Protein AF-A0A499UU17-F1 (afdb_monomer_lite)

InterPro domains:
  IPR001451 Hexapeptide repeat [PF14602] (52-84)
  IPR011004 Trimeric LpxA-like superfamily [SSF51161] (1-118)

Radius of gyration: 13.93 Å; chains: 1; bounding box: 33×32×36 Å

pLDDT: mean 93.06, std 10.87, range [40.62, 98.88]

Organism: NCBI:txid68175

Sequence (138 aa):
MHEGFVNFNAGTLGTSMVEGRISAGVVVGDGSDIGGGASIMGTLSGGGKQTITIGERCLLGAEAGLGIPLGDDCIVEAGLYVTAGTRVTLPDGKIAKALELSGADNLLFRRNSITGAVEALPRTGSWGGLNEALHSHN

Foldseek 3Di:
DVQFAADPCEDEPEDEAGQAYIDHVEYEYYLEYQEHHEEEDACPRAPHVDGAYEAYNEYEYHCEYEQAHAAEQEYEDHVHYQHQQAWEQEPVRDTDRVNLLHHFYQWYWDQDPVPRHTYIYRNDDDDPDSVCSVPVDD

Secondary structure (DSSP, 8-state):
-TT-EE-TT-EESS---B-SEE-TT-EE-TT-EE-TT-EEPPGGGGT-SSPPEE-SS-EEPTT-EE-S-B-SS-EE-TT-EE-TT-EEE-TTS-EEEGGGGTT-SSEEEEE-TTT--EEEEESSS----HHHHHHTT-

Structure (mmCIF, N/CA/C/O backbone):
data_AF-A0A499UU17-F1
#
_entry.id   AF-A0A499UU17-F1
#
loop_
_atom_site.group_PDB
_atom_site.id
_atom_site.type_symbol
_atom_site.label_atom_id
_atom_site.label_alt_id
_atom_site.label_comp_id
_atom_site.label_asym_id
_atom_site.label_entity_id
_atom_site.label_seq_id
_atom_site.pdbx_PDB_ins_code
_atom_site.Cartn_x
_atom_site.Cartn_y
_atom_site.Cartn_z
_atom_site.occupancy
_atom_site.B_iso_or_equiv
_atom_site.auth_seq_id
_atom_site.auth_comp_id
_atom_site.auth_asym_id
_atom_site.auth_atom_id
_atom_site.pdbx_PDB_model_num
ATOM 1 N N . MET A 1 1 ? 1.978 5.685 -16.809 1.00 94.56 1 MET A N 1
ATOM 2 C CA . MET A 1 1 ? 1.281 6.964 -17.087 1.00 94.56 1 MET A CA 1
ATOM 3 C C . MET A 1 1 ? 2.216 8.139 -16.825 1.00 94.56 1 MET A C 1
ATOM 5 O O . MET A 1 1 ? 3.300 7.911 -16.309 1.00 94.56 1 MET A O 1
ATOM 9 N N . HIS A 1 2 ? 1.837 9.368 -17.201 1.00 97.62 2 HIS A N 1
ATOM 10 C CA . HIS A 1 2 ? 2.701 10.564 -17.107 1.00 97.62 2 HIS A CA 1
ATOM 11 C C . HIS A 1 2 ? 3.204 10.865 -15.687 1.00 97.62 2 HIS A C 1
ATOM 13 O O . HIS A 1 2 ? 4.319 11.345 -15.523 1.00 97.62 2 HIS A O 1
ATOM 19 N N . GLU A 1 3 ? 2.384 10.581 -14.678 1.00 97.50 3 GLU A N 1
ATOM 20 C CA . GLU A 1 3 ? 2.722 10.761 -13.261 1.00 97.50 3 GLU A CA 1
ATOM 21 C C . GLU A 1 3 ? 3.534 9.588 -12.681 1.00 97.50 3 GLU A C 1
ATOM 23 O O . GLU A 1 3 ? 4.154 9.697 -11.622 1.00 97.50 3 GLU A O 1
ATOM 28 N N . GLY A 1 4 ? 3.581 8.473 -13.415 1.00 98.31 4 GLY A N 1
ATOM 29 C CA . GLY A 1 4 ? 4.335 7.293 -13.033 1.00 98.31 4 GLY A CA 1
ATOM 30 C C . GLY A 1 4 ? 5.834 7.576 -12.989 1.00 98.31 4 GLY A C 1
ATOM 31 O O . GLY A 1 4 ? 6.409 8.142 -13.920 1.00 98.31 4 GLY A O 1
ATOM 32 N N . PHE A 1 5 ? 6.483 7.122 -11.923 1.00 98.69 5 PHE A N 1
ATOM 33 C CA . PHE A 1 5 ? 7.928 7.203 -11.754 1.00 98.69 5 PHE A CA 1
ATOM 34 C C . PHE A 1 5 ? 8.465 5.856 -11.283 1.00 98.69 5 PHE A C 1
ATOM 36 O O . PHE A 1 5 ? 7.957 5.287 -10.320 1.00 98.69 5 PHE A O 1
ATOM 43 N N . VAL A 1 6 ? 9.528 5.376 -11.925 1.00 98.56 6 VAL A N 1
ATOM 44 C CA . VAL A 1 6 ? 10.234 4.153 -11.534 1.00 98.56 6 VAL A CA 1
ATOM 45 C C . VAL A 1 6 ? 11.714 4.471 -11.406 1.00 98.56 6 VAL A C 1
ATOM 47 O O . VAL A 1 6 ? 12.324 5.007 -12.331 1.00 98.56 6 VAL A O 1
ATOM 50 N N . ASN A 1 7 ? 12.281 4.175 -10.241 1.00 98.00 7 ASN A N 1
ATOM 51 C CA . ASN A 1 7 ? 13.694 4.413 -9.970 1.00 98.00 7 ASN A CA 1
ATOM 52 C C . ASN A 1 7 ? 14.587 3.254 -10.471 1.00 98.00 7 ASN A C 1
ATOM 54 O O . ASN A 1 7 ? 14.099 2.234 -10.953 1.00 98.00 7 ASN A O 1
ATOM 58 N N . PHE A 1 8 ? 15.912 3.384 -10.344 1.00 97.25 8 PHE A N 1
ATOM 59 C CA . PHE A 1 8 ? 16.844 2.298 -10.659 1.00 97.25 8 PHE A CA 1
ATOM 60 C C . PHE A 1 8 ? 16.647 1.097 -9.720 1.00 97.25 8 PHE A C 1
ATOM 62 O O . PHE A 1 8 ? 16.295 1.257 -8.548 1.00 97.25 8 PHE A O 1
ATOM 69 N N . ASN A 1 9 ? 16.933 -0.108 -10.231 1.00 96.50 9 ASN A N 1
ATOM 70 C CA . ASN A 1 9 ? 16.774 -1.368 -9.494 1.00 96.50 9 ASN A CA 1
ATOM 71 C C . ASN A 1 9 ? 15.370 -1.518 -8.875 1.00 96.50 9 ASN A C 1
ATOM 73 O O . ASN A 1 9 ? 15.222 -1.958 -7.740 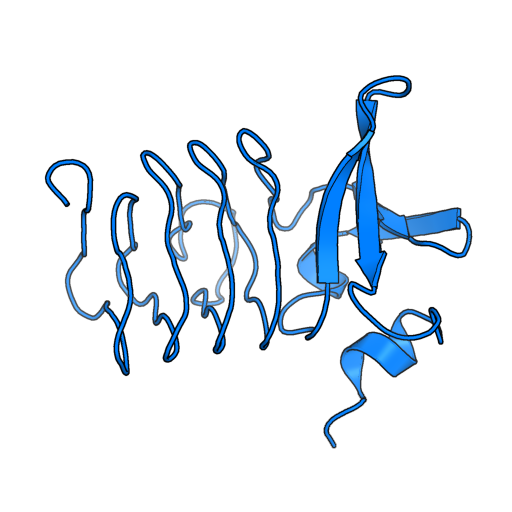1.00 96.50 9 ASN A O 1
ATOM 77 N N . ALA A 1 10 ? 14.354 -1.061 -9.598 1.00 98.31 10 ALA A N 1
ATOM 78 C CA . ALA A 1 10 ? 12.961 -1.105 -9.200 1.00 98.31 10 ALA A CA 1
ATOM 79 C C . ALA A 1 10 ? 12.093 -1.323 -10.439 1.00 98.31 10 ALA A C 1
ATOM 81 O O . ALA A 1 10 ? 12.546 -1.097 -11.564 1.00 98.31 10 ALA A O 1
ATOM 82 N N . GLY A 1 11 ? 10.849 -1.744 -10.240 1.00 98.19 11 GLY A N 1
ATOM 83 C CA . GLY A 1 11 ? 9.907 -1.894 -11.342 1.00 98.19 11 GLY A CA 1
ATOM 84 C C . GLY A 1 11 ? 8.854 -2.958 -11.100 1.00 98.19 11 GLY A C 1
ATOM 85 O O . GLY A 1 11 ? 8.544 -3.306 -9.961 1.00 98.19 11 GLY A O 1
ATOM 86 N N . THR A 1 12 ? 8.297 -3.443 -12.201 1.00 98.69 12 THR A N 1
ATOM 87 C CA . THR A 1 12 ? 7.191 -4.396 -12.226 1.00 98.69 12 THR A CA 1
ATOM 88 C C . THR A 1 12 ? 7.690 -5.750 -12.731 1.00 98.69 12 THR A C 1
ATOM 90 O O . THR A 1 12 ? 8.537 -5.811 -13.624 1.00 98.69 12 THR A O 1
ATOM 93 N N . LEU A 1 13 ? 7.184 -6.842 -12.156 1.00 98.50 13 LEU A N 1
ATOM 94 C CA . LEU A 1 13 ? 7.486 -8.215 -12.591 1.00 98.50 13 LEU A CA 1
ATOM 95 C C . LEU A 1 13 ? 6.483 -8.754 -13.618 1.00 98.50 13 LEU A C 1
ATOM 97 O O . LEU A 1 13 ? 6.654 -9.862 -14.119 1.00 98.50 13 LEU A O 1
ATOM 101 N N . GLY A 1 14 ? 5.459 -7.969 -13.942 1.00 97.94 14 GLY A N 1
ATOM 102 C CA . GLY A 1 14 ? 4.412 -8.336 -14.880 1.00 97.94 14 GLY A CA 1
ATOM 103 C C . GLY A 1 14 ? 3.688 -7.118 -15.442 1.00 97.94 14 GLY A C 1
ATOM 104 O O . GLY A 1 14 ? 4.259 -6.027 -15.566 1.00 97.94 14 GLY A O 1
ATOM 105 N N . THR A 1 15 ? 2.427 -7.325 -15.802 1.00 98.56 15 THR A N 1
ATOM 106 C CA . THR A 1 15 ? 1.528 -6.293 -16.312 1.00 98.56 15 THR A CA 1
ATOM 107 C C . THR A 1 15 ? 1.020 -5.451 -15.151 1.00 98.56 15 THR A C 1
ATOM 109 O O . THR A 1 15 ? 0.325 -5.954 -14.277 1.00 98.56 15 THR A O 1
ATOM 112 N N . SER A 1 16 ? 1.335 -4.159 -15.161 1.00 98.31 16 SER A N 1
ATOM 113 C CA . SER A 1 16 ? 0.941 -3.229 -14.101 1.00 98.31 16 SER A CA 1
ATOM 114 C C . SER A 1 16 ? 0.599 -1.868 -14.685 1.00 98.31 16 SER A C 1
ATOM 116 O O . SER A 1 16 ? 1.318 -1.366 -15.559 1.00 98.31 16 SER A O 1
ATOM 118 N N . MET A 1 17 ? -0.442 -1.222 -14.163 1.00 98.44 17 MET A N 1
ATOM 119 C CA . MET A 1 17 ? -0.637 0.208 -14.367 1.00 98.44 17 MET A CA 1
ATOM 120 C C . MET A 1 17 ? 0.222 0.988 -13.366 1.00 98.44 17 MET A C 1
ATOM 122 O O . MET A 1 17 ? 0.061 0.858 -12.156 1.00 98.44 17 MET A O 1
ATOM 126 N N . VAL A 1 18 ? 1.141 1.823 -13.862 1.00 98.69 18 VAL A N 1
ATOM 127 C CA . VAL A 1 18 ? 2.009 2.654 -13.009 1.00 98.69 18 VAL A CA 1
ATOM 128 C C . VAL A 1 18 ? 1.723 4.132 -13.234 1.00 98.69 18 VAL A C 1
ATOM 130 O O . VAL A 1 18 ? 2.137 4.723 -14.238 1.00 98.69 18 VAL A O 1
ATOM 133 N N . GLU A 1 19 ? 1.026 4.731 -12.279 1.00 98.75 19 GLU A N 1
ATOM 134 C CA . GLU A 1 19 ? 0.668 6.152 -12.230 1.00 98.75 19 GLU A CA 1
ATOM 135 C C . GLU A 1 19 ? 1.220 6.852 -10.974 1.00 98.75 19 GLU A C 1
ATOM 137 O O . GLU A 1 19 ? 1.147 8.070 -10.874 1.00 98.75 19 GLU A O 1
ATOM 142 N N . GLY A 1 20 ? 1.830 6.105 -10.048 1.00 98.62 20 GLY A N 1
ATOM 143 C CA . GLY A 1 20 ? 2.534 6.636 -8.877 1.00 98.62 20 GLY A CA 1
ATOM 144 C C . GLY A 1 20 ? 4.048 6.389 -8.892 1.00 98.62 20 GLY A C 1
ATOM 145 O O . GLY A 1 20 ? 4.654 6.057 -9.913 1.00 98.62 20 GLY A O 1
ATOM 146 N N . ARG A 1 21 ? 4.683 6.559 -7.728 1.00 98.69 21 ARG A N 1
ATOM 147 C CA . ARG A 1 21 ? 6.142 6.516 -7.544 1.00 98.69 21 ARG A CA 1
ATOM 148 C C . ARG A 1 21 ? 6.607 5.182 -6.958 1.00 98.69 21 ARG A C 1
ATOM 150 O O . ARG A 1 21 ? 6.294 4.865 -5.810 1.00 98.69 21 ARG A O 1
ATOM 157 N N . ILE A 1 22 ? 7.437 4.465 -7.711 1.00 98.44 22 ILE A N 1
ATOM 158 C CA . ILE A 1 22 ? 8.145 3.246 -7.310 1.00 98.44 22 ILE A CA 1
ATOM 159 C C . ILE A 1 22 ? 9.593 3.614 -6.942 1.00 98.44 22 ILE A C 1
ATOM 161 O O . ILE A 1 22 ? 10.412 3.949 -7.802 1.00 98.44 22 ILE A O 1
ATOM 165 N N . SER A 1 23 ? 9.905 3.595 -5.642 1.00 97.31 23 SER A N 1
ATOM 166 C CA . SER A 1 23 ? 11.239 3.930 -5.116 1.00 97.31 23 SER A CA 1
ATOM 167 C C . SER A 1 23 ? 12.305 2.882 -5.471 1.00 97.31 23 SER A C 1
ATOM 169 O O . SER A 1 23 ? 11.986 1.747 -5.803 1.00 97.31 23 SER A O 1
ATOM 171 N N . ALA A 1 24 ? 13.590 3.243 -5.371 1.00 95.75 24 ALA A N 1
ATOM 172 C CA . ALA A 1 24 ? 14.694 2.324 -5.671 1.00 95.75 24 ALA A CA 1
ATOM 173 C C . ALA A 1 24 ? 14.631 1.056 -4.803 1.00 95.75 24 ALA A C 1
ATOM 175 O O . ALA A 1 24 ? 14.382 1.140 -3.599 1.00 95.75 24 ALA A O 1
ATOM 176 N N . GLY A 1 25 ? 14.867 -0.105 -5.417 1.00 94.31 25 GLY A N 1
ATOM 177 C CA . GLY A 1 25 ? 14.750 -1.415 -4.774 1.00 94.31 25 GLY A CA 1
ATOM 178 C C . GLY A 1 25 ? 13.332 -1.992 -4.741 1.00 94.31 25 GLY A C 1
ATOM 179 O O . GLY A 1 25 ? 13.193 -3.189 -4.510 1.00 94.31 25 GLY A O 1
ATOM 180 N N . VAL A 1 26 ? 12.288 -1.183 -4.956 1.00 97.12 26 VAL A N 1
ATOM 181 C CA . VAL A 1 26 ? 10.897 -1.642 -4.846 1.00 97.12 26 VAL A CA 1
ATOM 182 C C . VAL A 1 26 ? 10.503 -2.491 -6.047 1.00 97.12 26 VAL A C 1
ATOM 184 O O . VAL A 1 26 ? 10.745 -2.124 -7.198 1.00 97.12 26 VAL A O 1
ATOM 187 N N . VAL A 1 27 ? 9.833 -3.604 -5.762 1.00 97.94 27 VAL A N 1
ATOM 188 C CA . VAL A 1 27 ? 9.305 -4.528 -6.766 1.00 97.94 27 VAL A CA 1
ATOM 189 C C . VAL A 1 27 ? 7.788 -4.614 -6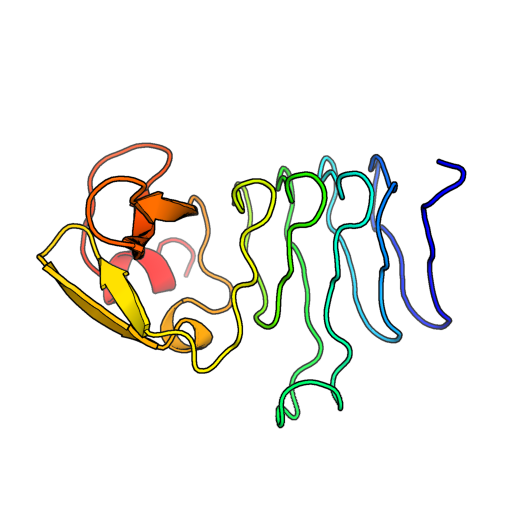.638 1.00 97.94 27 VAL A C 1
ATOM 191 O O . VAL A 1 27 ? 7.267 -4.690 -5.525 1.00 97.94 27 VAL A O 1
ATOM 194 N N . VAL A 1 28 ? 7.096 -4.594 -7.777 1.00 98.69 28 VAL A N 1
ATOM 195 C CA . VAL A 1 28 ? 5.635 -4.706 -7.889 1.00 98.69 28 VAL A CA 1
ATOM 196 C C . VAL A 1 28 ? 5.278 -5.958 -8.695 1.00 98.69 28 VAL A C 1
ATOM 198 O O . VAL A 1 28 ? 5.803 -6.149 -9.793 1.00 98.69 28 VAL A O 1
ATOM 201 N N . GLY A 1 29 ? 4.423 -6.820 -8.144 1.00 98.75 29 GLY A N 1
ATOM 202 C CA . GLY A 1 29 ? 3.974 -8.065 -8.770 1.00 98.75 29 GLY A CA 1
ATOM 203 C C . GLY A 1 29 ? 3.008 -7.873 -9.943 1.00 98.75 29 GLY A C 1
ATOM 204 O O . GLY A 1 29 ? 2.577 -6.761 -10.253 1.00 98.75 29 GLY A O 1
ATOM 205 N N . ASP A 1 30 ? 2.681 -8.980 -10.611 1.00 98.75 30 ASP A N 1
ATOM 206 C CA . ASP A 1 30 ? 1.779 -8.996 -11.767 1.00 98.75 30 ASP A CA 1
ATOM 207 C C . ASP A 1 30 ? 0.346 -8.580 -11.396 1.00 98.75 30 ASP A C 1
ATOM 209 O O . ASP A 1 30 ? -0.165 -8.887 -10.318 1.00 98.75 30 ASP A O 1
ATOM 213 N N . GLY A 1 31 ? -0.310 -7.841 -12.289 1.00 98.38 31 GLY A N 1
ATOM 214 C CA . GLY A 1 31 ? -1.677 -7.354 -12.106 1.00 98.38 31 GLY A CA 1
ATOM 215 C C . GLY A 1 31 ? -1.850 -6.300 -11.009 1.00 98.38 31 GLY A C 1
ATOM 216 O O . GLY A 1 31 ? -2.986 -5.962 -10.685 1.00 98.38 31 GLY A O 1
ATOM 217 N N . SER A 1 32 ? -0.760 -5.808 -10.413 1.00 98.81 32 SER A N 1
ATOM 218 C CA . SER A 1 32 ? -0.810 -4.766 -9.388 1.00 98.81 32 SER A CA 1
ATOM 219 C C . SER A 1 32 ? -0.793 -3.367 -9.994 1.00 98.81 32 SER A C 1
ATOM 221 O O . SER A 1 32 ? 0.079 -3.048 -10.805 1.00 98.81 32 SER A O 1
ATOM 223 N N . ASP A 1 33 ? -1.709 -2.515 -9.535 1.00 98.62 33 ASP A N 1
ATOM 224 C CA . ASP A 1 33 ? -1.904 -1.156 -10.035 1.00 98.62 33 ASP A CA 1
ATOM 225 C C . ASP A 1 33 ? -1.505 -0.102 -8.995 1.00 98.62 33 ASP A C 1
ATOM 227 O O . ASP A 1 33 ? -1.931 -0.118 -7.835 1.00 98.62 33 ASP A O 1
ATOM 231 N N . ILE A 1 34 ? -0.678 0.849 -9.431 1.00 98.81 34 ILE A N 1
ATOM 232 C CA . ILE A 1 34 ? -0.176 1.964 -8.628 1.00 98.81 34 ILE A CA 1
ATOM 233 C C . ILE A 1 34 ? -0.872 3.238 -9.100 1.00 98.81 34 ILE A C 1
ATOM 235 O O . ILE A 1 34 ? -0.450 3.836 -10.089 1.00 98.81 34 ILE A O 1
ATOM 239 N N . GLY A 1 35 ? -1.934 3.641 -8.402 1.00 98.69 35 GLY A N 1
ATOM 240 C CA . GLY A 1 35 ? -2.773 4.780 -8.773 1.00 98.69 35 GLY A CA 1
ATOM 241 C C . GLY A 1 35 ? -2.042 6.125 -8.799 1.00 98.69 35 GLY A C 1
ATOM 242 O O . GLY A 1 35 ? -0.954 6.280 -8.238 1.00 98.69 35 GLY A O 1
ATOM 243 N N . GLY A 1 36 ? -2.665 7.103 -9.465 1.00 98.69 36 GLY A N 1
ATOM 244 C CA . GLY A 1 36 ? -2.092 8.432 -9.712 1.00 98.69 36 GLY A CA 1
ATOM 245 C C . GLY A 1 36 ? -1.581 9.093 -8.436 1.00 98.69 36 GLY A C 1
ATOM 246 O O . GLY A 1 36 ? -2.306 9.167 -7.447 1.00 98.69 36 GLY A O 1
ATOM 247 N N . GLY A 1 37 ? -0.312 9.484 -8.417 1.00 98.19 37 GLY A N 1
ATOM 248 C CA . GLY A 1 37 ? 0.290 10.234 -7.312 1.00 98.19 37 GLY A CA 1
ATOM 249 C C . GLY A 1 37 ? 0.659 9.376 -6.104 1.00 98.19 37 GLY A C 1
ATOM 250 O O . GLY A 1 37 ? 1.324 9.863 -5.178 1.00 98.19 37 GLY A O 1
ATOM 251 N N . ALA A 1 38 ? 0.323 8.080 -6.133 1.00 98.75 38 ALA A N 1
ATOM 252 C CA . ALA A 1 38 ? 0.620 7.162 -5.048 1.00 98.75 38 ALA A CA 1
ATOM 253 C C . ALA A 1 38 ? 2.128 7.082 -4.757 1.00 98.75 38 ALA A C 1
ATOM 255 O O . ALA A 1 38 ? 2.981 7.270 -5.629 1.00 98.75 38 ALA A O 1
ATOM 256 N N . SER A 1 39 ? 2.476 6.797 -3.504 1.00 98.19 39 SER A N 1
ATOM 257 C CA . SER A 1 39 ? 3.850 6.796 -3.009 1.00 98.19 39 SER A CA 1
ATOM 258 C C . SER A 1 39 ? 4.239 5.436 -2.453 1.00 98.19 39 SER A C 1
ATOM 260 O O . SER A 1 39 ? 3.791 5.080 -1.367 1.00 98.19 39 SER A O 1
ATOM 262 N N . ILE A 1 40 ? 5.157 4.720 -3.101 1.00 97.75 40 ILE A N 1
ATOM 263 C CA . ILE A 1 40 ? 5.798 3.557 -2.477 1.00 97.75 40 ILE A CA 1
ATOM 264 C C . ILE A 1 40 ? 7.126 4.003 -1.884 1.00 97.75 40 ILE A C 1
ATOM 266 O O . ILE A 1 40 ? 8.018 4.491 -2.585 1.00 97.75 40 ILE A O 1
ATOM 270 N N . MET A 1 41 ? 7.233 3.897 -0.567 1.00 93.00 41 MET A N 1
ATOM 271 C CA . MET A 1 41 ? 8.344 4.434 0.203 1.00 93.00 41 MET A CA 1
ATOM 272 C C . MET A 1 41 ? 9.652 3.675 -0.090 1.00 93.00 41 MET A C 1
ATOM 274 O O . MET A 1 41 ? 9.678 2.451 -0.180 1.00 93.00 41 MET A O 1
ATOM 278 N N . GLY A 1 42 ? 10.762 4.400 -0.241 1.00 84.44 42 GLY A N 1
ATOM 279 C CA . GLY A 1 42 ? 12.089 3.785 -0.319 1.00 84.44 42 GLY A CA 1
ATOM 280 C C . GLY A 1 42 ? 12.582 3.346 1.059 1.00 84.44 42 GLY A C 1
ATOM 281 O O . GLY A 1 42 ? 12.117 3.856 2.080 1.00 84.44 42 GLY A O 1
ATOM 282 N N . THR A 1 43 ? 13.576 2.457 1.098 1.00 75.56 43 THR A N 1
ATOM 283 C CA . THR A 1 43 ? 14.133 1.887 2.340 1.00 75.56 43 THR A CA 1
ATOM 284 C C . THR A 1 43 ? 14.463 2.955 3.395 1.00 75.56 43 THR A C 1
ATOM 286 O O . THR A 1 43 ? 14.138 2.803 4.568 1.00 75.56 43 THR A O 1
ATOM 289 N N . LEU A 1 44 ? 15.042 4.088 2.982 1.00 64.94 44 LEU A N 1
ATOM 290 C CA . LEU A 1 44 ? 15.487 5.150 3.894 1.00 64.94 44 LEU A CA 1
ATOM 291 C C . LEU A 1 44 ? 14.369 6.087 4.381 1.00 64.94 44 LEU A C 1
ATOM 293 O O . LEU A 1 44 ? 14.576 6.834 5.334 1.00 64.94 44 LEU A O 1
ATOM 297 N N . SER A 1 45 ? 13.193 6.073 3.754 1.00 62.28 45 SER A N 1
ATOM 298 C CA . SER A 1 45 ? 12.178 7.114 3.956 1.00 62.28 45 SER A CA 1
ATOM 299 C C . SER A 1 45 ? 11.252 6.880 5.161 1.00 62.28 45 SER A C 1
ATOM 301 O O . SER A 1 45 ? 10.509 7.787 5.519 1.00 62.28 45 SER A O 1
ATOM 303 N N . GLY A 1 46 ? 11.321 5.725 5.836 1.00 59.53 46 GLY A N 1
ATOM 304 C CA . GLY A 1 46 ? 10.508 5.447 7.037 1.00 59.53 46 GLY A CA 1
ATOM 305 C C . GLY A 1 46 ? 11.224 4.680 8.141 1.00 59.53 46 GLY A C 1
ATOM 306 O O . GLY A 1 46 ? 10.591 3.936 8.885 1.00 59.53 46 GLY A O 1
ATOM 307 N N . GLY A 1 47 ? 12.547 4.844 8.242 1.00 58.94 47 GLY A N 1
ATOM 308 C CA . GLY A 1 47 ? 13.352 4.280 9.333 1.00 58.94 47 GLY A CA 1
ATOM 309 C C . GLY A 1 47 ? 13.549 2.760 9.282 1.00 58.94 47 GLY A C 1
ATOM 310 O O . GLY A 1 47 ? 14.061 2.181 10.239 1.00 58.94 47 GLY A O 1
ATOM 311 N N . GLY A 1 48 ? 13.148 2.109 8.187 1.00 62.38 48 GLY A N 1
ATOM 312 C CA . GLY A 1 48 ? 13.293 0.672 7.976 1.00 62.38 48 GLY A CA 1
ATOM 313 C C . GLY A 1 48 ? 14.624 0.291 7.322 1.00 62.38 48 GLY A C 1
ATOM 314 O O . GLY A 1 48 ? 15.263 1.087 6.644 1.00 62.38 48 GLY A O 1
ATOM 315 N N . LYS A 1 49 ? 15.042 -0.965 7.511 1.00 72.38 49 LYS A N 1
ATOM 316 C CA . LYS A 1 49 ? 16.104 -1.607 6.706 1.00 72.38 49 LYS A CA 1
ATOM 317 C C . LYS A 1 49 ? 15.542 -2.471 5.573 1.00 72.38 49 LYS A C 1
ATOM 319 O O . LYS A 1 49 ? 16.310 -3.004 4.781 1.00 72.38 49 LYS A O 1
ATOM 324 N N . GLN A 1 50 ? 14.224 -2.651 5.536 1.00 75.12 50 GLN A N 1
ATOM 325 C CA . GLN A 1 50 ? 13.551 -3.550 4.608 1.00 75.12 50 GLN A CA 1
ATOM 326 C C . GLN A 1 50 ? 13.167 -2.809 3.331 1.00 75.12 50 GLN A C 1
ATOM 328 O O . GLN A 1 50 ? 12.681 -1.679 3.371 1.00 75.12 50 GLN A O 1
ATOM 333 N N . THR A 1 51 ? 13.406 -3.464 2.204 1.00 87.06 51 THR A N 1
ATOM 334 C CA . THR A 1 51 ? 12.958 -3.015 0.889 1.00 87.06 51 THR A CA 1
ATOM 335 C C . THR A 1 51 ? 11.484 -3.374 0.729 1.00 87.06 51 THR A C 1
ATOM 337 O O . THR A 1 51 ? 11.099 -4.500 1.036 1.00 87.06 51 THR A O 1
ATOM 340 N N . ILE A 1 52 ? 10.655 -2.426 0.286 1.00 93.88 52 ILE A N 1
ATOM 341 C CA . ILE A 1 52 ? 9.218 -2.663 0.107 1.00 93.88 52 ILE A CA 1
ATOM 342 C C . ILE A 1 52 ? 8.978 -3.489 -1.157 1.00 93.88 52 ILE A C 1
ATOM 344 O O . ILE A 1 52 ? 9.507 -3.168 -2.219 1.00 93.88 52 ILE A O 1
ATOM 348 N N . THR A 1 53 ? 8.143 -4.516 -1.039 1.00 96.38 53 THR A N 1
ATOM 349 C CA . THR A 1 53 ? 7.582 -5.275 -2.160 1.00 96.38 53 THR A CA 1
ATOM 350 C C . THR A 1 53 ? 6.065 -5.150 -2.149 1.00 96.38 53 THR A C 1
ATOM 352 O O . THR A 1 53 ? 5.456 -5.055 -1.083 1.00 96.38 53 THR A O 1
ATOM 355 N N . ILE A 1 54 ? 5.458 -5.146 -3.328 1.00 98.31 54 ILE A N 1
ATOM 356 C CA . ILE A 1 54 ? 4.014 -5.290 -3.510 1.00 98.31 54 ILE A CA 1
ATOM 357 C C . ILE A 1 54 ? 3.807 -6.600 -4.261 1.00 98.31 54 ILE A C 1
ATOM 359 O O . ILE A 1 54 ? 4.444 -6.787 -5.300 1.00 98.31 54 ILE A O 1
ATOM 363 N N . GLY A 1 55 ? 2.963 -7.487 -3.734 1.00 98.25 55 GLY A N 1
ATOM 364 C CA . GLY A 1 55 ? 2.607 -8.743 -4.387 1.00 98.25 55 GLY A CA 1
ATOM 365 C C . GLY A 1 55 ? 1.776 -8.539 -5.652 1.00 98.25 55 GLY A C 1
ATOM 366 O O . GLY A 1 55 ? 1.809 -7.484 -6.295 1.00 98.25 55 GLY A O 1
ATOM 367 N N . GLU A 1 56 ? 1.044 -9.570 -6.033 1.00 98.62 56 GLU A N 1
ATOM 368 C CA . GLU A 1 56 ? 0.200 -9.602 -7.222 1.00 98.62 56 GLU A CA 1
ATOM 369 C C . GLU A 1 56 ? -1.205 -9.049 -6.942 1.00 98.62 56 GLU A C 1
ATOM 371 O O . GLU A 1 56 ? -1.691 -9.082 -5.811 1.00 98.62 56 GLU A O 1
ATOM 376 N N . ARG A 1 57 ? -1.886 -8.549 -7.983 1.00 98.50 57 ARG A N 1
ATOM 377 C CA . ARG A 1 57 ? -3.303 -8.114 -7.938 1.00 98.50 57 ARG A CA 1
ATOM 378 C C . ARG A 1 57 ? -3.625 -7.100 -6.828 1.00 98.50 57 ARG A C 1
ATOM 380 O O . ARG A 1 57 ? -4.748 -7.042 -6.306 1.00 98.50 57 ARG A O 1
ATOM 387 N N . CYS A 1 58 ? -2.637 -6.298 -6.451 1.00 98.75 58 CYS A N 1
ATOM 388 C CA . CYS A 1 58 ? -2.798 -5.226 -5.485 1.00 98.75 58 CYS A CA 1
ATOM 389 C C . CYS A 1 58 ? -3.308 -3.943 -6.145 1.00 98.75 58 CYS A C 1
ATOM 391 O O . CYS A 1 58 ? -3.110 -3.709 -7.333 1.00 98.75 58 CYS A O 1
ATOM 393 N N . LEU A 1 59 ? -3.909 -3.063 -5.350 1.00 98.81 59 LEU A N 1
ATOM 394 C CA . LEU A 1 59 ? -4.298 -1.725 -5.785 1.00 98.81 59 LEU A CA 1
ATOM 395 C C . LEU A 1 59 ? -3.873 -0.690 -4.746 1.00 98.81 59 LEU A C 1
ATOM 397 O O . LEU A 1 59 ? -4.387 -0.672 -3.626 1.00 98.81 59 LEU A O 1
ATOM 401 N N . LEU A 1 60 ? -2.983 0.219 -5.134 1.00 98.75 60 LEU A N 1
ATOM 402 C CA . LEU A 1 60 ? -2.785 1.464 -4.397 1.00 98.75 60 LEU A CA 1
ATOM 403 C C . LEU A 1 60 ? -3.677 2.536 -5.012 1.00 98.75 60 LEU A C 1
ATOM 405 O O . LEU A 1 60 ? -3.506 2.889 -6.176 1.00 98.75 60 LEU A O 1
ATOM 409 N N . GLY A 1 61 ? -4.630 3.053 -4.238 1.00 98.75 61 GLY A N 1
ATOM 410 C CA . GLY A 1 61 ? -5.484 4.147 -4.684 1.00 98.75 61 GLY A CA 1
ATOM 411 C C . GLY A 1 61 ? -4.686 5.411 -5.018 1.00 98.75 61 GLY A C 1
ATOM 412 O O . GLY A 1 61 ? -3.550 5.590 -4.575 1.00 98.75 61 GLY A O 1
ATOM 413 N N . ALA A 1 62 ? -5.294 6.315 -5.787 1.00 98.62 62 ALA A N 1
ATOM 414 C CA . ALA A 1 62 ? -4.680 7.604 -6.093 1.00 98.62 62 ALA A CA 1
ATOM 415 C C . ALA A 1 62 ? -4.305 8.360 -4.804 1.00 98.62 62 ALA A C 1
ATOM 417 O O . ALA A 1 62 ? -5.052 8.329 -3.824 1.00 98.62 62 ALA A O 1
ATOM 418 N N . GLU A 1 63 ? -3.140 9.006 -4.789 1.00 98.69 63 GLU A N 1
ATOM 419 C CA . GLU A 1 63 ? -2.571 9.715 -3.632 1.00 98.69 63 GLU A CA 1
ATOM 420 C C . GLU A 1 63 ? -2.404 8.853 -2.364 1.00 98.69 63 GLU A C 1
ATOM 422 O O . GLU A 1 63 ? -2.186 9.371 -1.265 1.00 98.69 63 GLU A O 1
ATOM 427 N N . ALA A 1 64 ? -2.497 7.525 -2.477 1.00 98.75 64 ALA A N 1
ATOM 428 C CA . ALA A 1 64 ? -2.169 6.633 -1.376 1.00 98.75 64 ALA A CA 1
ATOM 429 C C . ALA A 1 64 ? -0.659 6.637 -1.103 1.00 98.75 64 ALA A C 1
ATOM 431 O O . ALA A 1 64 ? 0.166 7.011 -1.937 1.00 98.75 64 ALA A O 1
ATOM 432 N N . GLY A 1 65 ? -0.262 6.158 0.066 1.00 98.19 65 GLY A N 1
ATOM 433 C CA . GLY A 1 65 ? 1.140 5.938 0.379 1.00 98.19 65 GLY A CA 1
ATOM 434 C C . GLY A 1 65 ? 1.351 4.647 1.141 1.00 98.19 65 GLY A C 1
ATOM 435 O O . GLY A 1 65 ? 0.524 4.254 1.959 1.00 98.19 65 GLY A O 1
ATOM 436 N N . LEU A 1 66 ? 2.473 3.989 0.882 1.00 97.56 66 LEU A N 1
ATOM 437 C CA . LEU A 1 66 ? 2.774 2.685 1.442 1.00 97.56 66 LEU A CA 1
ATOM 438 C C . LEU A 1 66 ? 4.215 2.634 1.949 1.00 97.56 66 LEU A C 1
ATOM 440 O O . LEU A 1 66 ? 5.167 2.870 1.206 1.00 97.56 66 LEU A O 1
ATOM 444 N N . GLY A 1 67 ? 4.347 2.308 3.232 1.00 95.94 67 GLY A N 1
ATOM 445 C CA . GLY A 1 67 ? 5.599 2.198 3.973 1.00 95.94 67 GLY A CA 1
ATOM 446 C C . GLY A 1 67 ? 5.886 0.802 4.534 1.00 95.94 67 GLY A C 1
ATOM 447 O O . GLY A 1 67 ? 6.772 0.683 5.378 1.00 95.94 67 GLY A O 1
ATOM 448 N N . ILE A 1 68 ? 5.139 -0.222 4.110 1.00 95.38 68 ILE A N 1
ATOM 449 C CA . ILE A 1 68 ? 5.339 -1.637 4.460 1.00 95.38 68 ILE A CA 1
ATOM 450 C C . ILE A 1 68 ? 5.212 -2.509 3.201 1.00 95.38 68 ILE A C 1
ATOM 452 O O . ILE A 1 68 ? 4.487 -2.119 2.287 1.00 95.38 68 ILE A O 1
ATOM 456 N N . PRO A 1 69 ? 5.876 -3.673 3.135 1.00 95.94 69 PRO A N 1
ATOM 457 C CA . PRO A 1 69 ? 5.556 -4.702 2.152 1.00 95.94 69 PRO A CA 1
ATOM 458 C C . PRO A 1 69 ? 4.085 -5.136 2.204 1.00 95.94 69 PRO A C 1
ATOM 460 O O . PRO A 1 69 ? 3.505 -5.229 3.288 1.00 95.94 69 PRO A O 1
ATOM 463 N N . LEU A 1 70 ? 3.515 -5.450 1.044 1.00 97.25 70 LEU A N 1
ATOM 464 C CA . LEU A 1 70 ? 2.220 -6.116 0.898 1.00 97.25 70 LE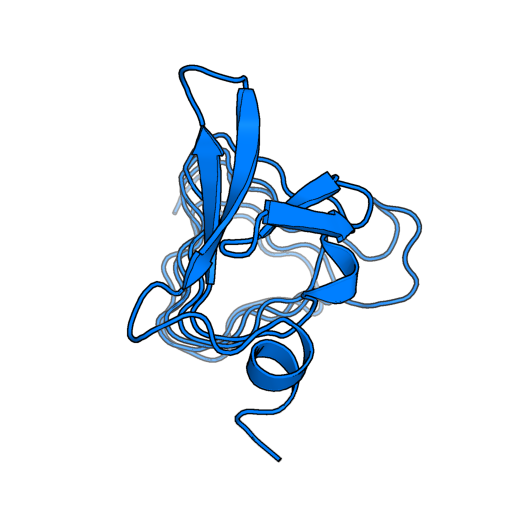U A CA 1
ATOM 465 C C . LEU A 1 70 ? 2.430 -7.477 0.240 1.00 97.25 70 LEU A C 1
ATOM 467 O O . LEU A 1 70 ? 3.302 -7.608 -0.625 1.00 97.25 70 LEU A O 1
ATOM 471 N N . GLY A 1 71 ? 1.628 -8.456 0.653 1.00 96.56 71 GLY A N 1
ATOM 472 C CA . GLY A 1 71 ? 1.455 -9.692 -0.094 1.00 96.56 71 GLY A CA 1
ATOM 473 C C . GLY A 1 71 ? 0.568 -9.461 -1.317 1.00 96.56 71 GLY A C 1
ATOM 474 O O . GLY A 1 71 ? 0.510 -8.357 -1.866 1.00 96.56 71 GLY A O 1
ATOM 475 N N . ASP A 1 72 ? -0.134 -10.498 -1.727 1.00 97.69 72 ASP A N 1
ATOM 476 C CA . ASP A 1 72 ? -1.069 -10.510 -2.834 1.00 97.69 72 ASP A CA 1
ATOM 477 C C . ASP A 1 72 ? -2.430 -9.931 -2.449 1.00 97.69 72 ASP A C 1
ATOM 479 O O . ASP A 1 72 ? -2.831 -9.868 -1.284 1.00 97.69 72 ASP A O 1
ATOM 483 N N . ASP A 1 73 ? -3.179 -9.517 -3.467 1.00 97.81 73 ASP A N 1
ATOM 484 C CA . ASP A 1 73 ? -4.582 -9.148 -3.355 1.00 97.81 73 ASP A CA 1
ATOM 485 C C . ASP A 1 73 ? -4.831 -8.075 -2.280 1.00 97.81 73 ASP A C 1
ATOM 487 O O . ASP A 1 73 ? -5.884 -8.054 -1.653 1.00 97.81 73 ASP A O 1
ATOM 491 N N . CYS A 1 74 ? -3.919 -7.127 -2.072 1.00 98.62 74 CYS A N 1
ATOM 492 C CA . CYS A 1 74 ? -4.104 -6.041 -1.106 1.00 98.62 74 CYS A CA 1
ATOM 493 C C . CYS A 1 74 ? -4.653 -4.755 -1.742 1.00 98.62 74 CYS A C 1
ATOM 495 O O . CYS A 1 74 ? -4.418 -4.463 -2.910 1.00 98.62 74 CYS A O 1
ATOM 497 N N . ILE A 1 75 ? -5.372 -3.942 -0.966 1.00 98.81 75 ILE A N 1
ATOM 498 C CA . ILE A 1 75 ? -5.849 -2.615 -1.374 1.00 98.81 75 ILE A CA 1
ATOM 499 C C . ILE A 1 75 ? -5.451 -1.580 -0.327 1.00 98.81 75 ILE A C 1
ATOM 501 O O . ILE A 1 75 ? -5.663 -1.784 0.868 1.00 98.81 75 ILE A O 1
ATOM 505 N N . VAL A 1 76 ? -4.958 -0.430 -0.780 1.00 98.81 76 VAL A N 1
ATOM 506 C CA . VAL A 1 76 ? -4.851 0.785 0.036 1.00 98.81 76 VAL A CA 1
ATOM 507 C C . VAL A 1 76 ? -5.788 1.839 -0.538 1.00 98.81 76 VAL A C 1
ATOM 509 O O . VAL A 1 76 ? -5.703 2.175 -1.718 1.00 98.81 76 VAL A O 1
ATOM 512 N N . GLU A 1 77 ? -6.697 2.347 0.292 1.00 98.81 77 GLU A N 1
ATOM 513 C CA . GLU A 1 77 ? -7.631 3.415 -0.073 1.00 98.81 77 GLU A CA 1
ATOM 514 C C . GLU A 1 77 ? -6.908 4.649 -0.641 1.00 98.81 77 GLU A C 1
ATOM 516 O O . GLU A 1 77 ? -5.818 5.018 -0.198 1.00 98.81 77 GLU A O 1
ATOM 521 N N . ALA A 1 78 ? -7.546 5.324 -1.600 1.00 98.81 78 ALA A N 1
ATOM 522 C CA . ALA A 1 78 ? -7.073 6.604 -2.112 1.00 98.81 78 ALA A CA 1
ATOM 523 C C . ALA A 1 78 ? -6.865 7.634 -0.983 1.00 98.81 78 ALA A C 1
ATOM 525 O O . ALA A 1 78 ? -7.678 7.756 -0.066 1.00 98.81 78 ALA A O 1
ATOM 526 N N . GLY A 1 79 ? -5.762 8.379 -1.044 1.00 98.62 79 GLY A N 1
ATOM 527 C CA . GLY A 1 79 ? -5.393 9.383 -0.041 1.00 98.62 79 GLY A CA 1
ATOM 528 C C . GLY A 1 79 ? -4.940 8.828 1.318 1.00 98.62 79 GLY A C 1
ATOM 529 O O . GLY A 1 79 ? -4.630 9.609 2.225 1.00 98.62 79 GLY A O 1
ATOM 530 N N . LEU A 1 80 ? -4.881 7.503 1.508 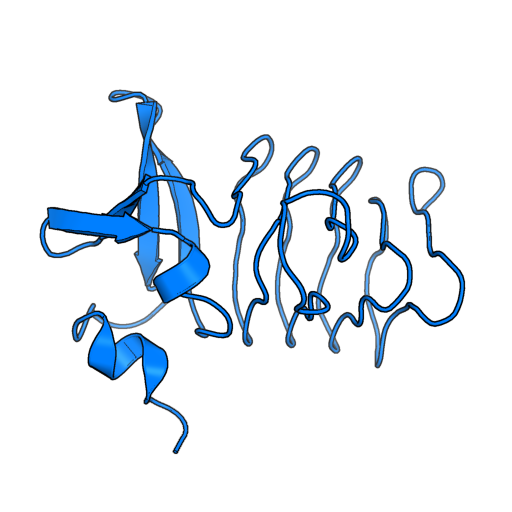1.00 98.81 80 LEU A N 1
ATOM 531 C CA . LEU A 1 80 ? -4.374 6.902 2.741 1.00 98.81 80 LEU A CA 1
ATOM 532 C C . LEU A 1 80 ? -2.875 6.611 2.639 1.00 98.81 80 LEU A C 1
ATOM 534 O O . LEU A 1 80 ? -2.443 5.785 1.842 1.00 98.81 80 LEU A O 1
ATOM 538 N N . TYR A 1 81 ? -2.087 7.211 3.533 1.00 98.50 81 TYR A N 1
ATOM 539 C CA . TYR A 1 81 ? -0.688 6.834 3.738 1.00 98.50 81 TYR A CA 1
ATOM 540 C C . TYR A 1 81 ? -0.543 5.852 4.914 1.00 98.50 81 TYR A C 1
ATOM 542 O O . TYR A 1 81 ? -0.749 6.217 6.077 1.00 98.50 81 TYR A O 1
ATOM 550 N N . VAL A 1 82 ? -0.142 4.612 4.630 1.00 97.62 82 VAL A N 1
ATOM 551 C CA . VAL A 1 82 ? 0.152 3.559 5.614 1.00 97.62 82 VAL A CA 1
ATOM 552 C C . VAL A 1 82 ? 1.658 3.488 5.858 1.00 97.62 82 VAL A C 1
ATOM 554 O O . VAL A 1 82 ? 2.403 2.882 5.096 1.00 97.62 82 VAL A O 1
ATOM 557 N N . THR A 1 83 ? 2.132 4.109 6.936 1.00 95.88 83 THR A N 1
ATOM 558 C CA . THR A 1 83 ? 3.529 3.990 7.384 1.00 95.88 83 THR A CA 1
ATOM 559 C C . THR A 1 83 ? 3.709 2.754 8.266 1.00 95.88 83 THR A C 1
ATOM 561 O O . THR A 1 83 ? 2.756 2.315 8.904 1.00 95.88 83 THR A O 1
ATOM 564 N N . ALA A 1 84 ? 4.936 2.246 8.413 1.00 93.50 84 ALA A N 1
ATOM 565 C CA . ALA A 1 84 ? 5.234 1.125 9.315 1.00 93.50 84 ALA A CA 1
ATOM 566 C C . ALA A 1 84 ? 4.766 1.353 10.770 1.00 93.50 84 ALA A C 1
ATOM 568 O O . ALA A 1 84 ? 4.379 0.413 11.466 1.00 93.50 84 ALA A O 1
ATOM 569 N N . GLY A 1 85 ? 4.782 2.607 11.235 1.00 93.62 85 GLY A N 1
ATOM 570 C CA . GLY A 1 85 ? 4.342 2.993 12.576 1.00 93.62 85 GLY A CA 1
ATOM 571 C C . GLY A 1 85 ? 2.846 3.289 12.704 1.00 93.62 85 GLY A C 1
ATOM 572 O O . GLY A 1 85 ? 2.382 3.489 13.828 1.00 93.62 85 GLY A O 1
ATOM 573 N N . THR A 1 86 ? 2.097 3.327 11.595 1.00 97.06 86 THR A N 1
ATOM 574 C CA . THR A 1 86 ? 0.659 3.612 11.610 1.00 97.06 86 THR A CA 1
ATOM 575 C C . THR A 1 86 ? -0.047 2.591 12.500 1.00 97.06 86 THR A C 1
ATOM 577 O O . THR A 1 86 ? 0.145 1.386 12.349 1.00 97.06 86 THR A O 1
ATOM 580 N N . ARG A 1 87 ? -0.845 3.075 13.458 1.00 98.31 87 ARG A N 1
ATOM 581 C CA . ARG A 1 87 ? -1.707 2.232 14.293 1.00 98.31 87 ARG A CA 1
ATOM 582 C C . ARG A 1 87 ? -2.954 1.876 13.497 1.00 98.31 87 ARG A C 1
ATOM 584 O O . ARG A 1 87 ? -3.674 2.775 13.071 1.00 98.31 87 ARG A O 1
ATOM 591 N N . VAL A 1 88 ? -3.175 0.584 13.306 1.00 98.38 88 VAL A N 1
ATOM 592 C CA . VAL A 1 88 ? -4.256 0.041 12.490 1.00 98.38 88 VAL A CA 1
ATOM 593 C C . VAL A 1 88 ? -5.195 -0.755 13.385 1.00 98.38 88 VAL A C 1
ATOM 595 O O . VAL A 1 88 ? -4.749 -1.606 14.155 1.00 98.38 88 VAL A O 1
ATOM 598 N N . THR A 1 89 ? -6.485 -0.450 13.295 1.00 98.56 89 THR A N 1
ATOM 599 C CA . THR A 1 89 ? -7.547 -1.192 13.977 1.00 98.56 89 THR A CA 1
ATOM 600 C C . THR A 1 89 ? -7.895 -2.421 13.149 1.00 98.56 89 THR A C 1
ATOM 602 O O . THR A 1 89 ? -8.167 -2.313 11.953 1.00 98.56 89 THR A O 1
ATOM 605 N N . LEU A 1 90 ? -7.856 -3.583 13.785 1.00 97.81 90 LEU A N 1
ATOM 606 C CA . LEU A 1 90 ? -8.161 -4.876 13.187 1.00 97.81 90 LEU A CA 1
ATOM 607 C C . LEU A 1 90 ? -9.650 -5.221 13.384 1.00 97.81 90 LEU A C 1
ATOM 609 O O . LEU A 1 90 ? -10.304 -4.635 14.252 1.00 97.81 90 LEU A O 1
ATOM 613 N N . PRO A 1 91 ? -10.205 -6.196 12.639 1.00 95.56 91 PRO A N 1
ATOM 614 C CA . PRO A 1 91 ? -11.618 -6.572 12.744 1.00 95.56 91 PRO A CA 1
ATOM 615 C C . PRO A 1 91 ? -12.028 -7.111 14.121 1.00 95.56 91 PRO A C 1
ATOM 617 O O . PRO A 1 91 ? -13.195 -7.022 14.489 1.00 95.56 91 PRO A O 1
ATOM 620 N N . ASP A 1 92 ? -11.080 -7.642 14.898 1.00 94.50 92 ASP A N 1
ATOM 621 C CA . ASP A 1 92 ? -11.297 -8.072 16.286 1.00 94.50 92 ASP A CA 1
ATOM 622 C C . ASP A 1 92 ? -11.178 -6.920 17.308 1.00 94.50 92 ASP A C 1
ATOM 624 O O . ASP A 1 92 ? -11.184 -7.151 18.517 1.00 94.50 92 ASP A O 1
ATOM 628 N N . GLY A 1 93 ? -11.048 -5.677 16.833 1.00 95.19 93 GLY A N 1
ATOM 629 C CA . GLY A 1 93 ? -10.910 -4.469 17.645 1.00 95.19 93 GLY A CA 1
ATOM 630 C C . GLY A 1 93 ? -9.507 -4.244 18.212 1.00 95.19 93 GLY A C 1
ATOM 631 O O . GLY A 1 93 ? -9.273 -3.217 18.854 1.00 95.19 93 GLY A O 1
ATOM 632 N N . LYS A 1 94 ? -8.554 -5.160 17.987 1.00 96.12 94 LYS A N 1
ATOM 633 C CA . LYS A 1 94 ? -7.165 -4.946 18.409 1.00 96.12 94 LYS A CA 1
ATOM 634 C C . LYS A 1 94 ? -6.507 -3.861 17.568 1.00 96.12 94 LYS A C 1
ATOM 636 O O . LYS A 1 94 ? -6.854 -3.642 16.412 1.00 96.12 94 LYS A O 1
ATOM 641 N N . ILE A 1 95 ? -5.507 -3.211 18.154 1.00 98.00 95 ILE A N 1
ATOM 642 C CA . ILE A 1 95 ? -4.693 -2.210 17.469 1.00 98.00 95 ILE A CA 1
ATOM 643 C C . ILE A 1 95 ? -3.276 -2.758 17.316 1.00 98.00 95 ILE A C 1
ATOM 645 O O . ILE A 1 95 ? -2.582 -2.964 18.312 1.00 98.00 95 ILE A O 1
ATOM 649 N N . ALA A 1 96 ? -2.837 -2.922 16.073 1.00 96.94 96 ALA A N 1
ATOM 650 C CA . ALA A 1 96 ? -1.477 -3.325 15.720 1.00 96.94 96 ALA A CA 1
ATOM 651 C C . ALA A 1 96 ? -0.743 -2.180 15.009 1.00 96.94 96 ALA A C 1
ATOM 653 O O . ALA A 1 96 ? -1.360 -1.224 14.528 1.00 96.94 96 ALA A O 1
ATOM 654 N N . LYS A 1 97 ? 0.589 -2.225 14.960 1.00 96.69 97 LYS A N 1
ATOM 655 C CA . LYS A 1 97 ? 1.337 -1.401 14.000 1.00 96.69 97 LYS A CA 1
ATOM 656 C C . LYS A 1 97 ? 1.189 -2.006 12.608 1.00 96.69 97 LYS A C 1
ATOM 658 O O . LYS A 1 97 ? 1.218 -3.222 12.471 1.00 96.69 97 LYS A O 1
ATOM 663 N N . ALA A 1 98 ? 1.122 -1.174 11.572 1.00 96.12 98 ALA A N 1
ATOM 664 C CA . ALA A 1 98 ? 1.044 -1.654 10.192 1.00 96.12 98 ALA A CA 1
ATOM 665 C C . ALA A 1 98 ? 2.226 -2.571 9.826 1.00 96.12 98 ALA A C 1
ATOM 667 O O . ALA A 1 98 ? 2.050 -3.520 9.075 1.00 96.12 98 ALA A O 1
ATOM 668 N N . LEU A 1 99 ? 3.411 -2.348 10.413 1.00 93.62 99 LEU A N 1
ATOM 669 C CA . LEU A 1 99 ? 4.568 -3.234 10.244 1.00 93.62 99 LEU A CA 1
ATOM 670 C C . LEU A 1 99 ? 4.279 -4.699 10.610 1.00 93.62 99 LEU A C 1
ATOM 672 O O . LEU A 1 99 ? 4.865 -5.594 10.016 1.00 93.62 99 LEU A O 1
ATOM 676 N N . GLU A 1 100 ? 3.382 -4.950 11.565 1.00 94.38 100 GLU A N 1
ATOM 677 C CA . GLU A 1 100 ? 2.996 -6.308 11.966 1.00 94.38 100 GLU A CA 1
ATOM 678 C C . GLU A 1 100 ? 2.143 -7.013 10.901 1.00 94.38 100 GLU A C 1
ATOM 680 O O . GLU A 1 100 ? 1.995 -8.221 10.977 1.00 94.38 100 GLU A O 1
ATOM 685 N N . LEU A 1 101 ? 1.607 -6.281 9.917 1.00 95.56 101 LEU A N 1
ATOM 686 C CA . LEU A 1 101 ? 0.854 -6.793 8.762 1.00 95.56 101 LEU A CA 1
ATOM 687 C C . LEU A 1 101 ? 1.720 -6.862 7.489 1.00 95.56 101 LEU A C 1
ATOM 689 O O . LEU A 1 101 ? 1.204 -7.087 6.397 1.00 95.56 101 LEU A O 1
ATOM 693 N N . SER A 1 102 ? 3.026 -6.605 7.606 1.00 94.44 102 SER A N 1
ATOM 694 C CA . SER A 1 102 ? 3.949 -6.575 6.472 1.00 94.44 102 SER A CA 1
ATOM 695 C C . SER A 1 102 ? 3.956 -7.909 5.726 1.00 94.44 102 SER A C 1
ATOM 697 O O . SER A 1 102 ? 4.319 -8.931 6.302 1.00 94.44 102 SER A O 1
ATOM 699 N N . GLY A 1 103 ? 3.650 -7.872 4.430 1.00 94.56 103 GLY A N 1
ATOM 700 C CA . GLY A 1 103 ? 3.636 -9.051 3.562 1.00 94.56 103 GLY A CA 1
ATOM 701 C C . GLY A 1 103 ? 2.387 -9.924 3.687 1.00 94.56 103 GLY A C 1
ATOM 702 O O . GLY A 1 103 ? 2.344 -10.964 3.049 1.00 94.56 103 GLY A O 1
ATOM 703 N N . ALA A 1 104 ? 1.391 -9.523 4.485 1.00 95.69 104 ALA A N 1
ATOM 704 C CA . ALA A 1 104 ? 0.111 -10.221 4.538 1.00 95.69 104 ALA A CA 1
ATOM 705 C C . ALA A 1 104 ? -0.678 -10.024 3.237 1.00 95.69 104 ALA A C 1
ATOM 707 O O . ALA A 1 104 ? -0.604 -8.956 2.619 1.00 95.69 104 ALA A O 1
ATOM 708 N N . ASP A 1 105 ? -1.460 -11.035 2.875 1.00 95.75 105 ASP A N 1
ATOM 709 C CA . ASP A 1 105 ? -2.311 -11.040 1.689 1.00 95.75 105 ASP A CA 1
ATOM 710 C C . ASP A 1 105 ? -3.732 -10.557 2.010 1.00 95.75 105 ASP A C 1
ATOM 712 O O . ASP A 1 105 ? -4.182 -10.568 3.159 1.00 95.75 105 ASP A O 1
ATOM 716 N N . ASN A 1 106 ? -4.494 -10.213 0.970 1.00 96.75 106 ASN A N 1
ATOM 717 C CA . ASN A 1 106 ? -5.955 -10.109 1.030 1.00 96.75 106 ASN A CA 1
ATOM 718 C C . ASN A 1 106 ? -6.472 -9.048 2.029 1.00 96.75 106 ASN A C 1
ATOM 720 O O . ASN A 1 106 ? -7.567 -9.174 2.586 1.00 96.75 106 ASN A O 1
ATOM 724 N N . LEU A 1 107 ? -5.699 -7.978 2.255 1.00 97.88 107 LEU A N 1
ATOM 725 C CA . LEU A 1 107 ? -6.053 -6.884 3.163 1.00 97.88 107 LEU A CA 1
ATOM 726 C C . LEU A 1 107 ? -6.542 -5.636 2.423 1.00 97.88 107 LEU A C 1
ATOM 728 O O . LEU A 1 107 ? -5.995 -5.235 1.403 1.00 97.88 107 LEU A O 1
ATOM 732 N N . LEU A 1 108 ? -7.543 -4.969 2.990 1.00 98.50 108 LEU A N 1
ATOM 733 C CA . LEU A 1 108 ? -7.957 -3.609 2.663 1.00 98.50 108 LEU A CA 1
ATOM 734 C C . LEU A 1 108 ? -7.540 -2.676 3.799 1.00 98.50 108 LEU A C 1
ATOM 736 O O . LEU A 1 108 ? -8.078 -2.767 4.902 1.00 98.50 108 LEU A O 1
ATOM 740 N N . PHE A 1 109 ? -6.649 -1.735 3.504 1.00 98.81 109 PHE A N 1
ATOM 741 C CA . PHE A 1 109 ? -6.342 -0.606 4.371 1.00 98.81 109 PHE A CA 1
ATOM 742 C C . PHE A 1 109 ? -7.224 0.583 4.000 1.00 98.81 109 PHE A C 1
ATOM 744 O O . PHE A 1 109 ? -7.206 1.041 2.856 1.00 98.81 109 PHE A O 1
ATOM 751 N N . ARG A 1 110 ? -7.970 1.111 4.973 1.00 98.75 110 ARG A N 1
ATOM 752 C CA . ARG A 1 110 ? -8.812 2.302 4.796 1.00 98.75 110 ARG A CA 1
ATOM 753 C C . ARG A 1 110 ? -8.778 3.210 6.017 1.00 98.75 110 ARG A C 1
ATOM 755 O O . ARG A 1 110 ? -8.441 2.778 7.117 1.00 98.75 110 ARG A O 1
ATOM 762 N N . ARG A 1 111 ? -9.178 4.461 5.846 1.00 98.81 111 ARG A N 1
ATOM 763 C CA . ARG A 1 111 ? -9.496 5.387 6.923 1.00 98.81 111 ARG A CA 1
ATOM 764 C C . ARG A 1 111 ? -11.006 5.429 7.103 1.00 98.81 111 ARG A C 1
ATOM 766 O O . ARG A 1 111 ? -11.752 5.800 6.206 1.00 98.81 111 ARG A O 1
ATOM 773 N N . ASN A 1 112 ? -11.467 5.107 8.301 1.00 98.50 112 ASN A N 1
ATOM 774 C CA . ASN A 1 112 ? -12.856 5.305 8.668 1.00 98.50 112 ASN A CA 1
ATOM 775 C C . ASN A 1 112 ? -13.179 6.806 8.646 1.00 98.50 112 ASN A C 1
ATOM 777 O O . ASN A 1 112 ? -12.614 7.579 9.418 1.00 98.50 112 ASN A O 1
ATOM 781 N N . SER A 1 113 ? -14.079 7.231 7.765 1.00 98.44 113 SER A N 1
ATOM 782 C CA . SER A 1 113 ? -14.396 8.649 7.565 1.00 98.44 113 SER A CA 1
ATOM 783 C C . SER A 1 113 ? -15.211 9.274 8.701 1.00 98.44 113 SER A C 1
ATOM 785 O O . SER A 1 113 ? -15.287 10.497 8.786 1.00 98.44 113 SER A O 1
ATOM 787 N N . ILE A 1 114 ? -15.793 8.463 9.590 1.00 98.50 114 ILE A N 1
ATOM 788 C CA . ILE A 1 114 ? -16.530 8.941 10.765 1.00 98.50 114 ILE A CA 1
ATOM 789 C C . ILE A 1 114 ? -15.581 9.101 11.958 1.00 98.50 114 ILE A C 1
ATOM 791 O O . ILE A 1 114 ? -15.636 10.108 12.659 1.00 98.50 114 ILE A O 1
ATOM 795 N N . THR A 1 115 ? -14.707 8.119 12.201 1.00 98.31 115 THR A N 1
ATOM 796 C CA . THR A 1 115 ? -13.846 8.091 13.401 1.00 98.31 115 THR A CA 1
ATOM 797 C C . THR A 1 115 ? -12.424 8.591 13.153 1.00 98.31 115 THR A C 1
ATOM 799 O O . THR A 1 115 ? -11.701 8.895 14.099 1.00 98.31 115 THR A O 1
ATOM 802 N N . GLY A 1 116 ? -11.990 8.645 11.895 1.00 98.50 116 GLY A N 1
ATOM 803 C CA . GLY A 1 116 ? -10.615 8.937 11.496 1.00 98.50 116 GLY A CA 1
ATOM 804 C C . GLY A 1 116 ? -9.629 7.783 11.715 1.00 98.50 116 GLY A C 1
ATOM 805 O O . GLY A 1 116 ? -8.459 7.926 11.343 1.00 98.50 116 GLY A O 1
ATOM 806 N N . ALA A 1 117 ? -10.070 6.660 12.295 1.00 98.62 117 ALA A N 1
ATOM 807 C CA . ALA A 1 117 ? -9.224 5.501 12.555 1.00 98.62 117 ALA A CA 1
ATOM 808 C C . ALA A 1 117 ? -8.752 4.859 11.244 1.00 98.62 117 ALA A C 1
ATOM 810 O O . ALA A 1 117 ? -9.528 4.713 10.302 1.00 98.62 117 ALA A O 1
ATOM 811 N N . VAL A 1 118 ? -7.482 4.453 11.192 1.00 98.88 118 VAL A N 1
ATOM 812 C CA . VAL A 1 118 ? -6.988 3.584 10.119 1.00 98.88 118 VAL A CA 1
ATOM 813 C C . VAL A 1 118 ? -7.355 2.147 10.475 1.00 98.88 118 VAL A C 1
ATOM 815 O O . VAL A 1 118 ? -7.112 1.704 11.598 1.00 98.88 118 VAL A O 1
ATOM 818 N N . GLU A 1 119 ? -7.949 1.435 9.529 1.00 98.75 119 GLU A N 1
ATOM 819 C CA . GLU A 1 119 ? -8.472 0.079 9.672 1.00 98.75 119 GLU A CA 1
ATOM 820 C C . GLU A 1 119 ? -7.807 -0.843 8.643 1.00 98.75 119 GLU A C 1
ATOM 822 O O . GLU A 1 119 ? -7.533 -0.415 7.519 1.00 98.75 119 GLU A O 1
ATOM 827 N N . ALA A 1 120 ? -7.577 -2.101 9.021 1.00 98.25 120 ALA A N 1
ATOM 828 C CA . ALA A 1 120 ? -7.262 -3.186 8.096 1.00 98.25 120 ALA A CA 1
ATOM 829 C C . ALA A 1 120 ? -8.387 -4.216 8.156 1.00 98.25 120 ALA A C 1
ATOM 831 O O . ALA A 1 120 ? -8.774 -4.657 9.238 1.00 98.25 120 ALA A O 1
ATOM 832 N N . LEU A 1 121 ? -8.916 -4.586 6.996 1.00 96.69 121 LEU A N 1
ATOM 833 C CA . LEU A 1 121 ? -10.037 -5.509 6.855 1.00 96.69 121 LEU A CA 1
ATOM 834 C C . LEU A 1 121 ? -9.663 -6.627 5.877 1.00 96.69 121 LEU A C 1
ATOM 836 O O . LEU A 1 121 ? -8.970 -6.343 4.904 1.00 96.69 121 LEU A O 1
ATOM 840 N N . PRO A 1 122 ? -10.138 -7.869 6.062 1.00 95.31 122 PRO A N 1
ATOM 841 C CA . PRO A 1 122 ? -10.035 -8.876 5.014 1.00 95.31 122 PRO A CA 1
ATOM 842 C C . PRO A 1 122 ? -10.878 -8.436 3.808 1.00 95.31 122 PRO A C 1
ATOM 844 O O . PRO A 1 122 ? -12.019 -7.996 3.980 1.00 95.31 122 PRO A O 1
ATOM 847 N N . ARG A 1 123 ? -10.349 -8.542 2.584 1.00 94.06 123 ARG A N 1
ATOM 848 C CA . ARG A 1 123 ? -11.151 -8.266 1.375 1.00 94.06 123 ARG A CA 1
ATOM 849 C C . ARG A 1 123 ? -12.123 -9.397 1.072 1.00 94.06 123 ARG A C 1
ATOM 851 O O . ARG A 1 123 ? -13.190 -9.151 0.516 1.00 94.06 123 ARG A O 1
ATOM 858 N N . THR A 1 124 ? -11.750 -10.624 1.413 1.00 87.38 12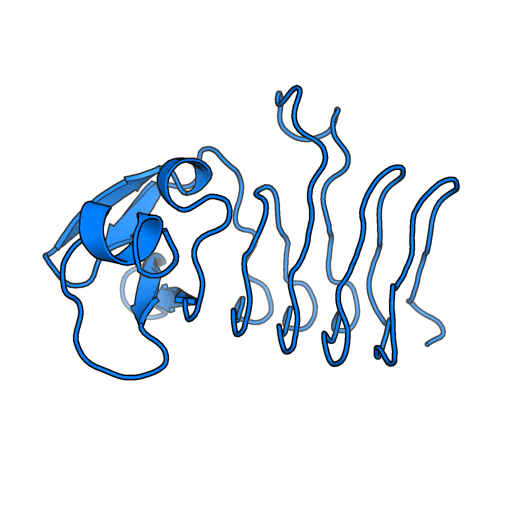4 THR A N 1
ATOM 859 C CA . THR A 1 124 ? -12.582 -11.817 1.255 1.00 87.38 124 THR A CA 1
ATOM 860 C C . THR A 1 124 ? -12.480 -12.705 2.494 1.00 87.38 124 THR A C 1
ATOM 862 O O . THR A 1 124 ? -11.515 -12.627 3.249 1.00 87.38 124 THR A O 1
ATOM 865 N N . GLY A 1 125 ? -13.487 -13.551 2.716 1.00 84.69 125 GLY A N 1
ATOM 866 C CA . GLY A 1 125 ? -13.523 -14.450 3.872 1.00 84.69 125 GLY A CA 1
ATOM 867 C C . GLY A 1 125 ? -13.795 -13.746 5.206 1.00 84.69 125 GLY A C 1
ATOM 868 O O . GLY A 1 125 ? -14.288 -12.618 5.258 1.00 84.69 125 GLY A O 1
ATOM 869 N N . SER A 1 126 ? -13.520 -14.456 6.300 1.00 80.38 126 SER A N 1
ATOM 870 C CA . SER A 1 126 ? -13.667 -13.970 7.674 1.00 80.38 126 SER A CA 1
ATOM 871 C C . SER A 1 126 ? -12.307 -13.714 8.313 1.00 80.38 126 SER A C 1
ATOM 873 O O . SER A 1 126 ? -11.344 -14.420 8.032 1.00 80.38 126 SER A O 1
ATOM 875 N N . TRP A 1 127 ? -12.237 -12.746 9.225 1.00 85.81 127 TRP A N 1
ATOM 876 C CA . TRP A 1 127 ? -11.015 -12.474 9.979 1.00 85.81 127 TRP A CA 1
ATOM 877 C C . TRP A 1 127 ? -10.708 -13.605 10.971 1.00 85.81 127 TRP A C 1
ATOM 879 O O . TRP A 1 127 ? -11.381 -13.728 11.993 1.00 85.81 127 TRP A O 1
ATOM 889 N N . GLY A 1 128 ? -9.681 -14.404 10.675 1.00 78.94 128 GLY A N 1
ATOM 890 C CA . GLY A 1 128 ? -9.171 -15.475 11.543 1.00 78.94 128 GLY A CA 1
ATOM 891 C C . GLY A 1 128 ? -8.214 -15.007 12.651 1.00 78.94 128 GLY A C 1
ATOM 892 O O . GLY A 1 128 ? -7.841 -15.758 13.549 1.00 78.94 128 GLY A O 1
ATOM 893 N N . GLY A 1 129 ? -7.843 -13.723 12.637 1.00 84.00 129 GLY A N 1
ATOM 894 C CA . GLY A 1 129 ? -6.866 -13.140 13.555 1.00 84.00 129 GLY A CA 1
ATOM 895 C C . GLY A 1 129 ? -5.536 -12.819 12.876 1.00 84.00 129 GLY A C 1
ATOM 896 O O . GLY A 1 129 ? -5.245 -13.286 11.779 1.00 84.00 129 GLY A O 1
ATOM 897 N N . LEU A 1 130 ? -4.710 -12.020 13.558 1.00 82.81 130 LEU A N 1
ATOM 898 C CA . LEU A 1 130 ? -3.438 -11.530 13.015 1.00 82.81 130 LEU A CA 1
ATOM 899 C C . LEU A 1 130 ? -2.480 -12.666 12.627 1.00 82.81 130 LEU A C 1
ATOM 901 O O . LEU A 1 130 ? -1.914 -12.634 11.545 1.00 82.81 130 LEU A O 1
ATOM 905 N N . ASN A 1 131 ? -2.325 -13.683 13.480 1.00 81.69 131 ASN A N 1
ATOM 906 C CA . ASN A 1 131 ? -1.432 -14.805 13.177 1.00 81.69 131 ASN A CA 1
ATOM 907 C C . ASN A 1 131 ? -1.894 -15.596 11.951 1.00 81.69 131 ASN A C 1
ATOM 909 O O . ASN A 1 131 ? -1.062 -16.027 11.166 1.00 81.69 131 ASN A O 1
ATOM 9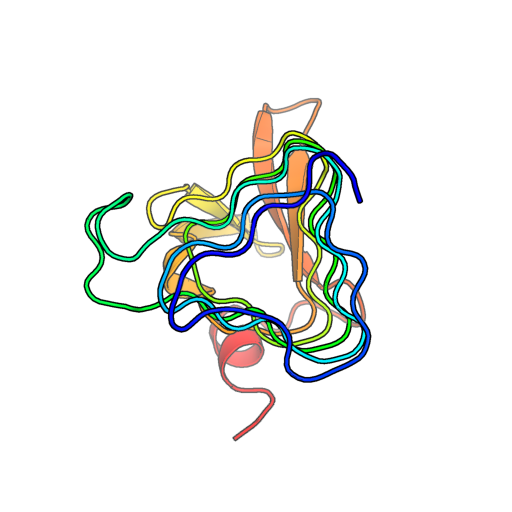13 N N . GLU A 1 132 ? -3.201 -15.795 11.787 1.00 81.25 132 GLU A N 1
ATOM 914 C CA . GLU A 1 132 ? -3.729 -16.511 10.625 1.00 81.25 132 GLU A CA 1
ATOM 915 C C . GLU A 1 132 ? -3.504 -15.701 9.345 1.00 81.25 132 GLU A C 1
ATOM 917 O O . GLU A 1 132 ? -2.999 -16.244 8.369 1.00 81.25 132 GLU A O 1
ATOM 922 N N . ALA A 1 133 ? -3.749 -14.387 9.392 1.00 77.19 133 ALA A N 1
ATOM 923 C CA . ALA A 1 133 ? -3.480 -13.473 8.280 1.00 77.19 133 ALA A CA 1
ATOM 924 C C . ALA A 1 133 ? -1.994 -13.410 7.870 1.00 77.19 133 ALA A C 1
ATOM 926 O O . ALA A 1 133 ? -1.690 -13.054 6.738 1.00 77.19 133 ALA A O 1
ATOM 927 N N . LEU A 1 134 ? -1.067 -13.741 8.777 1.00 75.25 134 LEU A N 1
ATOM 928 C CA . LEU A 1 134 ? 0.376 -13.773 8.504 1.00 75.25 134 LEU A CA 1
ATOM 929 C C . LEU A 1 134 ? 0.889 -15.138 8.032 1.00 75.25 134 LEU A C 1
ATOM 931 O O . LEU A 1 134 ? 2.019 -15.235 7.555 1.00 75.25 134 LEU A O 1
ATOM 935 N N . HIS A 1 135 ? 0.112 -16.203 8.222 1.00 72.25 135 HIS A N 1
ATOM 936 C CA . HIS A 1 135 ? 0.584 -17.580 8.060 1.00 72.25 135 HIS A CA 1
ATOM 937 C C . HIS A 1 135 ? -0.320 -18.444 7.181 1.00 72.25 135 HIS A C 1
ATOM 939 O O . HIS A 1 135 ? -0.114 -19.655 7.118 1.00 72.25 135 HIS A O 1
ATOM 945 N N . SER A 1 136 ? -1.278 -17.855 6.463 1.00 59.78 136 SER A N 1
ATOM 946 C CA . SER A 1 136 ? -2.162 -18.576 5.540 1.00 59.78 136 SER A CA 1
ATOM 947 C C . SER A 1 136 ? -1.444 -19.220 4.339 1.00 59.78 136 SER A C 1
ATOM 949 O O . SER A 1 136 ? -2.093 -19.932 3.576 1.00 59.78 136 SER A O 1
ATOM 951 N N . HIS A 1 137 ? -0.125 -19.027 4.188 1.00 50.06 137 HIS A N 1
ATOM 952 C CA . HIS A 1 137 ? 0.673 -19.495 3.044 1.00 50.06 137 HIS A CA 1
ATOM 953 C C . HIS A 1 137 ? 2.013 -20.172 3.406 1.00 50.06 137 HIS A C 1
ATOM 955 O O . HIS A 1 137 ? 2.930 -20.173 2.585 1.00 50.06 137 HIS A O 1
ATOM 961 N N . ASN A 1 138 ? 2.140 -20.762 4.603 1.00 40.62 138 ASN A N 1
ATOM 962 C CA . ASN A 1 138 ? 3.233 -21.715 4.879 1.00 40.62 138 ASN A CA 1
ATOM 963 C C . ASN A 1 138 ? 2.916 -23.122 4.361 1.00 40.62 138 ASN A C 1
ATOM 965 O O . ASN A 1 138 ? 1.769 -23.578 4.568 1.00 40.62 138 ASN A O 1
#